Protein AF-A0A257RE35-F1 (afdb_monomer)

Secondary structure (DSSP, 8-state):
--HHHHHHHHHHTTT--SS---HHHHHHHHHHHHHHHHHHHHHT-HHHHHHHHHHHHHHHHHHHHHHHHHTT--GGGGGGGGSHHHHHHHHHSPP--TT-TTSGGG--S---HHHHTTT-EE-TTT-PEEPTT-SB-TTT-PBPP-

Structure (mmCIF, N/CA/C/O backbone):
data_AF-A0A257RE35-F1
#
_entry.id   AF-A0A257RE35-F1
#
loop_
_atom_site.group_PDB
_atom_site.id
_atom_site.type_symbol
_atom_site.label_atom_id
_atom_site.label_alt_id
_atom_site.label_comp_id
_atom_site.label_asym_id
_atom_site.label_entity_id
_atom_site.label_seq_id
_atom_site.pdbx_PDB_ins_code
_atom_site.Cartn_x
_atom_site.Cartn_y
_atom_site.Cartn_z
_atom_site.occupancy
_atom_site.B_iso_or_equiv
_atom_site.auth_seq_id
_atom_site.auth_comp_id
_atom_site.auth_asym_id
_atom_site.auth_atom_id
_atom_site.pdbx_PDB_model_num
ATOM 1 N N . MET A 1 1 ? -4.211 -12.458 1.797 1.00 67.56 1 MET A N 1
ATOM 2 C CA . MET A 1 1 ? -4.328 -11.913 0.426 1.00 67.56 1 MET A CA 1
ATOM 3 C C . MET A 1 1 ? -3.333 -12.640 -0.456 1.00 67.56 1 MET A C 1
ATOM 5 O O . MET A 1 1 ? -2.186 -12.774 -0.037 1.00 67.56 1 MET A O 1
ATOM 9 N N . GLY A 1 2 ? -3.773 -13.144 -1.612 1.00 79.00 2 GLY A N 1
ATOM 10 C CA . GLY A 1 2 ? -2.880 -13.790 -2.578 1.00 79.00 2 GLY A CA 1
ATOM 11 C C . GLY A 1 2 ? -1.995 -12.781 -3.332 1.00 79.00 2 GLY A C 1
ATOM 12 O O . GLY A 1 2 ? -2.341 -11.597 -3.383 1.00 79.00 2 GLY A O 1
ATOM 13 N N . PRO A 1 3 ? -0.888 -13.231 -3.952 1.00 77.44 3 PRO A N 1
ATOM 14 C CA . PRO A 1 3 ? 0.066 -12.367 -4.658 1.00 77.44 3 PRO A CA 1
ATOM 15 C C . PRO A 1 3 ? -0.586 -11.548 -5.780 1.00 77.44 3 PRO A C 1
ATOM 17 O O . PRO A 1 3 ? -0.424 -10.332 -5.846 1.00 77.44 3 PRO A O 1
ATOM 20 N N . VAL A 1 4 ? -1.410 -12.189 -6.615 1.00 82.25 4 VAL A N 1
ATOM 21 C CA . VAL A 1 4 ? -2.110 -11.529 -7.734 1.00 82.25 4 VAL A CA 1
ATOM 22 C C . VAL A 1 4 ? -3.102 -10.474 -7.236 1.00 82.25 4 VAL A C 1
ATOM 24 O O . VAL A 1 4 ? -3.228 -9.397 -7.818 1.00 82.25 4 VAL A O 1
ATOM 27 N N . GLN A 1 5 ? -3.785 -10.750 -6.121 1.00 81.12 5 GLN A N 1
ATOM 28 C CA . GLN A 1 5 ? -4.728 -9.806 -5.519 1.00 81.12 5 GLN A CA 1
ATOM 29 C C . GLN A 1 5 ? -4.012 -8.571 -4.964 1.00 81.12 5 GLN A C 1
ATOM 31 O O . GLN A 1 5 ? -4.537 -7.466 -5.091 1.00 81.12 5 GLN A O 1
ATOM 36 N N . ALA A 1 6 ? -2.821 -8.741 -4.383 1.00 79.88 6 ALA A N 1
ATOM 37 C CA . ALA A 1 6 ? -2.015 -7.633 -3.882 1.00 79.88 6 ALA A CA 1
ATOM 38 C C . ALA A 1 6 ? -1.587 -6.701 -5.023 1.00 79.88 6 ALA A C 1
ATOM 40 O O . ALA A 1 6 ? -1.872 -5.508 -4.970 1.00 79.88 6 ALA A O 1
ATOM 41 N N . VAL A 1 7 ? -1.015 -7.257 -6.096 1.00 79.06 7 VAL A N 1
ATOM 42 C CA . VAL A 1 7 ? -0.580 -6.480 -7.268 1.00 79.06 7 VAL A CA 1
ATOM 43 C C . VAL A 1 7 ? -1.757 -5.734 -7.898 1.00 79.06 7 VAL A C 1
ATOM 45 O O . VAL A 1 7 ? -1.680 -4.523 -8.109 1.00 79.06 7 VAL A O 1
ATOM 48 N N . ARG A 1 8 ? -2.890 -6.418 -8.112 1.00 79.50 8 ARG A N 1
ATOM 49 C CA . ARG A 1 8 ? -4.108 -5.784 -8.634 1.00 79.50 8 ARG A CA 1
ATOM 50 C C . ARG A 1 8 ? -4.576 -4.644 -7.732 1.00 79.50 8 ARG A C 1
ATOM 52 O O . ARG A 1 8 ? -4.892 -3.577 -8.233 1.00 79.50 8 ARG A O 1
ATOM 59 N N . THR A 1 9 ? -4.579 -4.837 -6.415 1.00 77.94 9 THR A N 1
ATOM 60 C CA . THR A 1 9 ? -5.007 -3.801 -5.461 1.00 77.94 9 THR A CA 1
ATOM 61 C C . THR A 1 9 ? -4.082 -2.584 -5.487 1.00 77.94 9 THR A C 1
ATOM 63 O O . THR A 1 9 ? -4.575 -1.459 -5.440 1.00 77.94 9 THR A O 1
ATOM 66 N N . CYS A 1 10 ? -2.767 -2.780 -5.620 1.00 73.25 10 CYS A N 1
ATOM 67 C CA . CYS A 1 10 ? -1.799 -1.689 -5.754 1.00 73.25 10 CYS A CA 1
ATOM 68 C C . CYS A 1 10 ? -2.053 -0.850 -7.011 1.00 73.25 10 CYS A C 1
ATOM 70 O O . CYS A 1 10 ? -2.085 0.375 -6.917 1.00 73.25 10 CYS A O 1
ATOM 72 N N . PHE A 1 11 ? -2.294 -1.495 -8.156 1.00 76.62 11 PHE A N 1
ATOM 73 C CA . PHE A 1 11 ? -2.599 -0.792 -9.404 1.00 76.62 11 PHE A CA 1
ATOM 74 C C . PHE A 1 11 ? -4.012 -0.192 -9.429 1.00 76.62 11 PHE A C 1
ATOM 76 O O . PHE A 1 11 ? -4.203 0.874 -10.001 1.00 76.62 11 PHE A O 1
ATOM 83 N N . THR A 1 12 ? -4.998 -0.795 -8.760 1.00 78.44 12 THR A N 1
ATOM 84 C CA . THR A 1 12 ? -6.331 -0.189 -8.600 1.00 78.44 12 THR A CA 1
ATOM 85 C C . THR A 1 12 ? -6.282 1.038 -7.683 1.00 78.44 12 THR A C 1
ATOM 87 O O . THR A 1 12 ? -6.970 2.024 -7.925 1.00 78.44 12 THR A O 1
ATOM 90 N N . LYS A 1 13 ? -5.448 1.004 -6.636 1.00 75.12 13 LYS A N 1
ATOM 91 C CA . LYS A 1 13 ? -5.233 2.105 -5.682 1.00 75.12 13 LYS A CA 1
ATOM 92 C C . LYS A 1 13 ? -3.957 2.889 -5.994 1.00 75.12 13 LYS A C 1
ATOM 94 O O . LYS A 1 13 ? -3.194 3.225 -5.087 1.00 75.12 13 LYS A O 1
ATOM 99 N N . TYR A 1 14 ? -3.733 3.163 -7.278 1.00 64.44 14 TYR A N 1
ATOM 100 C CA . TYR A 1 14 ? -2.486 3.729 -7.795 1.00 64.44 14 TYR A CA 1
ATOM 101 C C . TYR A 1 14 ? -2.103 5.064 -7.137 1.00 64.44 14 TYR A C 1
ATOM 103 O O . TYR A 1 14 ? -0.958 5.247 -6.739 1.00 64.44 14 TYR A O 1
ATOM 111 N N . ALA A 1 15 ? -3.075 5.966 -6.964 1.00 75.12 15 ALA A N 1
ATOM 112 C CA . ALA A 1 15 ? -2.889 7.294 -6.367 1.00 75.12 15 ALA A CA 1
ATOM 113 C C . ALA A 1 15 ? -3.725 7.502 -5.090 1.00 75.12 15 ALA A C 1
ATOM 115 O O . ALA A 1 15 ? -3.977 8.634 -4.677 1.00 75.12 15 ALA A O 1
ATOM 116 N N . ASP A 1 16 ? -4.183 6.414 -4.463 1.00 76.50 16 ASP A N 1
ATOM 117 C CA . ASP A 1 16 ? -4.945 6.512 -3.222 1.00 76.50 16 ASP A CA 1
ATOM 118 C C . ASP A 1 16 ? -3.998 6.496 -2.015 1.00 76.50 16 ASP A C 1
ATOM 120 O O . ASP A 1 16 ? -3.460 5.458 -1.613 1.00 76.50 16 ASP A O 1
ATOM 124 N N . PHE A 1 17 ? -3.781 7.684 -1.453 1.00 74.94 17 PHE A N 1
ATOM 125 C CA . PHE A 1 17 ? -3.015 7.898 -0.224 1.00 74.94 17 PHE A CA 1
ATOM 126 C C . PHE A 1 17 ? -3.874 7.750 1.036 1.00 74.94 17 PHE A C 1
ATOM 128 O O . PHE A 1 17 ? -3.372 7.901 2.155 1.00 74.94 17 PHE A O 1
ATOM 135 N N . ARG A 1 18 ? -5.178 7.489 0.879 1.00 71.69 18 ARG A N 1
ATOM 136 C CA . ARG A 1 18 ? -6.106 7.357 1.995 1.00 71.69 18 ARG A CA 1
ATOM 137 C C . ARG A 1 18 ? -6.193 5.907 2.454 1.00 71.69 18 ARG A C 1
ATOM 139 O O . ARG A 1 18 ? -6.044 4.947 1.700 1.00 71.69 18 ARG A O 1
ATOM 146 N N . GLY A 1 19 ? -6.436 5.762 3.751 1.00 71.56 19 GLY A N 1
ATOM 147 C CA . GLY A 1 19 ? -6.551 4.468 4.398 1.00 71.56 19 GLY A CA 1
ATOM 148 C C . GLY A 1 19 ? -5.207 3.770 4.570 1.00 71.56 19 GLY A C 1
ATOM 149 O O . GLY A 1 19 ? -4.179 4.388 4.850 1.00 71.56 19 GLY A O 1
ATOM 150 N N . ALA A 1 20 ? -5.260 2.451 4.458 1.00 72.38 20 ALA A N 1
ATOM 151 C CA . ALA A 1 20 ? -4.310 1.560 5.089 1.00 72.38 20 ALA A CA 1
ATOM 152 C C . ALA A 1 20 ? -4.077 0.309 4.226 1.00 72.38 20 ALA A C 1
ATOM 154 O O . ALA A 1 20 ? -5.010 -0.192 3.593 1.00 72.38 20 ALA A O 1
ATOM 155 N N . ALA A 1 21 ? -2.852 -0.204 4.189 1.00 73.94 21 ALA A N 1
ATOM 156 C CA . ALA A 1 21 ? -2.427 -1.346 3.387 1.00 73.94 21 ALA A CA 1
ATO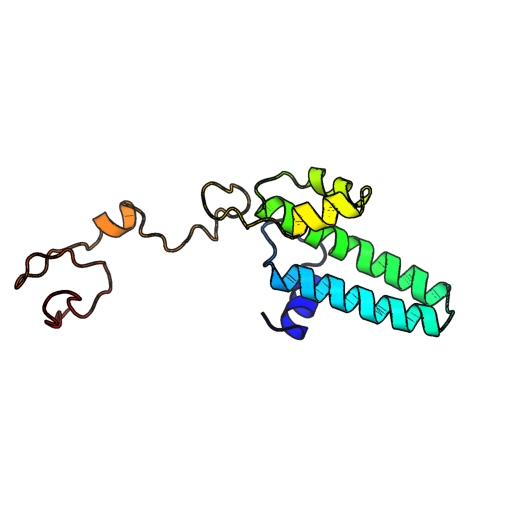M 157 C C . ALA A 1 21 ? -2.182 -2.569 4.279 1.00 73.94 21 ALA A C 1
ATOM 159 O O . ALA A 1 21 ? -1.451 -2.528 5.269 1.00 73.94 21 ALA A O 1
ATOM 160 N N . SER A 1 22 ? -2.781 -3.704 3.926 1.00 73.69 22 SER A N 1
ATOM 161 C CA . SER A 1 22 ? -2.544 -4.915 4.716 1.00 73.69 22 SER A CA 1
ATOM 162 C C . SER A 1 22 ? -1.065 -5.338 4.632 1.00 73.69 22 SER A C 1
ATOM 164 O O . SER A 1 22 ? -0.404 -5.144 3.614 1.00 73.69 22 SER A O 1
ATOM 166 N N . ARG A 1 23 ? -0.524 -5.947 5.696 1.00 74.62 23 ARG A N 1
ATOM 167 C CA . ARG A 1 23 ? 0.858 -6.471 5.720 1.00 74.62 23 ARG A CA 1
ATOM 168 C C . ARG A 1 23 ? 1.233 -7.293 4.471 1.00 74.62 23 ARG A C 1
ATOM 170 O O . ARG A 1 23 ? 2.266 -6.994 3.876 1.00 74.62 23 ARG A O 1
ATOM 177 N N . PRO A 1 24 ? 0.432 -8.290 4.043 1.00 79.19 24 PRO A N 1
ATOM 178 C CA . PRO A 1 24 ? 0.749 -9.060 2.843 1.00 79.19 24 PRO A CA 1
ATOM 179 C C . PRO A 1 24 ? 0.648 -8.241 1.548 1.00 79.19 24 PRO A C 1
ATOM 181 O O . PRO A 1 24 ? 1.390 -8.532 0.622 1.00 79.19 24 PRO A O 1
ATOM 184 N N . GLU A 1 25 ? -0.203 -7.210 1.464 1.00 79.94 25 GLU A N 1
ATOM 185 C CA . GLU A 1 25 ? -0.277 -6.322 0.287 1.00 79.94 25 GLU A CA 1
ATOM 186 C C . GLU A 1 25 ? 1.060 -5.605 0.046 1.00 79.94 25 GLU A C 1
ATOM 188 O O . GLU A 1 25 ? 1.562 -5.599 -1.075 1.00 79.94 25 GLU A O 1
ATOM 193 N N . TYR A 1 26 ? 1.679 -5.088 1.113 1.00 80.62 26 TYR A N 1
ATOM 194 C CA . TYR A 1 26 ? 2.998 -4.457 1.040 1.00 80.62 26 TYR A CA 1
ATOM 195 C C . TYR A 1 26 ? 4.097 -5.450 0.637 1.00 80.62 26 TYR A C 1
ATOM 197 O O . TYR A 1 26 ? 4.831 -5.208 -0.318 1.00 80.62 26 TYR A O 1
ATOM 205 N N . TRP A 1 27 ? 4.208 -6.584 1.337 1.00 83.50 27 TRP A N 1
ATOM 206 C CA . TRP A 1 27 ? 5.290 -7.543 1.086 1.00 83.50 27 TRP A CA 1
ATOM 207 C C . TRP A 1 27 ? 5.214 -8.180 -0.300 1.00 83.50 27 TRP A C 1
ATOM 209 O O . TRP A 1 27 ? 6.248 -8.347 -0.944 1.00 83.50 27 TRP A O 1
ATOM 219 N N . TRP A 1 28 ? 4.011 -8.473 -0.799 1.00 83.31 28 TRP A N 1
ATOM 220 C CA . TRP A 1 28 ? 3.851 -8.966 -2.166 1.00 83.31 28 TRP A CA 1
ATOM 221 C C . TRP A 1 28 ? 4.234 -7.919 -3.210 1.00 83.31 28 TRP A C 1
ATOM 223 O O . TRP A 1 28 ? 4.840 -8.274 -4.217 1.00 83.31 28 TRP A O 1
ATOM 233 N N . PHE A 1 29 ? 3.943 -6.639 -2.968 1.00 82.31 29 PHE A N 1
ATOM 234 C CA . PHE A 1 29 ? 4.376 -5.560 -3.852 1.00 82.31 29 PHE A CA 1
ATOM 235 C C . PHE A 1 29 ? 5.901 -5.380 -3.848 1.00 82.31 29 PHE A C 1
ATOM 237 O O . PHE A 1 29 ? 6.499 -5.198 -4.906 1.00 82.31 29 PHE A O 1
ATOM 244 N N . VAL A 1 30 ? 6.552 -5.480 -2.684 1.00 83.75 30 VAL A N 1
ATOM 245 C CA . VAL A 1 30 ? 8.023 -5.447 -2.582 1.00 83.75 30 VAL A CA 1
ATOM 246 C C . VAL A 1 30 ? 8.648 -6.630 -3.315 1.00 83.75 30 VAL A C 1
ATOM 248 O O . VAL A 1 30 ? 9.570 -6.439 -4.102 1.00 83.75 30 VAL A O 1
ATOM 251 N N . LEU A 1 31 ? 8.127 -7.840 -3.103 1.00 85.88 31 LEU A N 1
ATOM 252 C CA . LEU A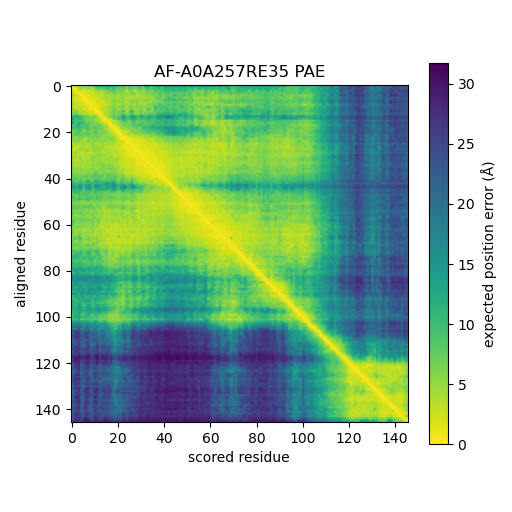 1 31 ? 8.619 -9.047 -3.765 1.00 85.88 31 LEU A CA 1
ATOM 253 C C . LEU A 1 31 ? 8.438 -8.958 -5.284 1.00 85.88 31 LEU A C 1
ATOM 255 O O . LEU A 1 31 ? 9.368 -9.257 -6.026 1.00 85.88 31 LEU A O 1
ATOM 259 N N . PHE A 1 32 ? 7.280 -8.484 -5.752 1.00 86.50 32 PHE A N 1
ATOM 260 C CA . PHE A 1 32 ? 7.035 -8.234 -7.172 1.00 86.50 32 PHE A CA 1
ATOM 261 C C . PHE A 1 32 ? 8.064 -7.262 -7.757 1.00 86.50 32 PHE A C 1
ATOM 263 O O . PHE A 1 32 ? 8.685 -7.563 -8.772 1.00 86.50 32 PHE A O 1
ATOM 270 N N . ASN A 1 33 ? 8.313 -6.136 -7.082 1.00 86.25 33 ASN A N 1
ATOM 271 C CA . ASN A 1 33 ? 9.319 -5.176 -7.525 1.00 86.25 33 ASN A CA 1
ATOM 272 C C . ASN A 1 33 ? 10.732 -5.758 -7.530 1.00 86.25 33 ASN A C 1
ATOM 274 O O . ASN A 1 33 ? 11.493 -5.466 -8.449 1.00 86.25 33 ASN A O 1
ATOM 278 N N . LEU A 1 34 ? 11.075 -6.606 -6.560 1.00 86.12 34 LEU A N 1
ATOM 279 C CA . LEU A 1 34 ? 12.364 -7.294 -6.512 1.00 86.12 34 LEU A CA 1
ATOM 280 C C . LEU A 1 34 ? 12.539 -8.225 -7.718 1.00 86.12 34 LEU A C 1
ATOM 282 O O . LEU A 1 34 ? 13.575 -8.180 -8.377 1.00 86.12 34 LEU A O 1
ATOM 286 N N . VAL A 1 35 ? 11.515 -9.018 -8.045 1.00 89.50 35 VAL A N 1
ATOM 287 C CA . VAL A 1 35 ? 11.533 -9.916 -9.210 1.00 89.50 35 VAL A CA 1
ATOM 288 C C . VAL A 1 35 ? 11.658 -9.123 -10.508 1.00 89.50 35 VAL A C 1
ATOM 290 O O . VAL A 1 35 ? 12.519 -9.434 -11.329 1.00 89.50 35 VAL A O 1
ATOM 293 N N . VAL A 1 36 ? 10.856 -8.069 -10.689 1.00 87.00 36 VAL A N 1
ATOM 294 C CA . VAL A 1 36 ? 10.938 -7.236 -11.897 1.00 87.00 36 VAL A CA 1
ATOM 295 C C . VAL A 1 36 ? 12.300 -6.550 -12.005 1.00 87.00 36 VAL A C 1
ATOM 297 O O . VAL A 1 36 ? 12.878 -6.524 -13.088 1.00 87.00 36 VAL A O 1
ATOM 300 N N . SER A 1 37 ? 12.858 -6.073 -10.890 1.00 84.50 37 SER A N 1
ATOM 301 C CA . SER A 1 37 ? 14.194 -5.466 -10.856 1.00 84.50 37 SER A CA 1
ATOM 302 C C . SER A 1 37 ? 15.285 -6.454 -11.273 1.00 84.50 37 SER A C 1
ATOM 304 O O . SER A 1 37 ? 16.192 -6.081 -12.013 1.00 84.50 37 SER A O 1
ATOM 306 N N . LEU A 1 38 ? 15.190 -7.720 -10.854 1.00 87.25 38 LEU A N 1
ATOM 307 C CA . LEU A 1 38 ? 16.142 -8.762 -11.246 1.00 87.25 38 LEU A CA 1
ATOM 308 C C . LEU A 1 38 ? 16.072 -9.061 -12.751 1.00 87.25 38 LEU A C 1
ATOM 310 O O . LEU A 1 38 ? 17.106 -9.150 -13.414 1.00 87.25 38 LEU A O 1
ATOM 314 N N . VAL A 1 39 ? 14.858 -9.152 -13.303 1.00 88.25 39 VAL A N 1
ATOM 315 C CA . VAL A 1 39 ? 14.641 -9.367 -14.742 1.00 88.25 39 VAL A CA 1
ATOM 316 C C . VAL A 1 39 ? 15.171 -8.182 -15.556 1.00 88.25 39 VAL A C 1
ATOM 318 O O . VAL A 1 39 ? 15.931 -8.378 -16.503 1.00 88.25 39 VAL A O 1
ATOM 321 N N . LEU A 1 40 ? 14.844 -6.948 -15.163 1.00 85.19 40 LEU A N 1
ATOM 322 C CA . LEU A 1 40 ? 15.337 -5.734 -15.823 1.00 85.19 40 LEU A CA 1
ATOM 323 C C . LEU A 1 40 ? 16.863 -5.608 -15.757 1.00 85.19 40 LEU A C 1
ATOM 325 O O . LEU A 1 40 ? 17.476 -5.218 -16.749 1.00 85.19 40 LEU A O 1
ATOM 329 N N . SER A 1 41 ? 17.469 -5.973 -14.623 1.00 83.00 41 SER A N 1
ATOM 330 C CA . SER A 1 41 ? 18.926 -6.004 -14.457 1.00 83.00 41 SER A CA 1
ATOM 331 C C . SER A 1 41 ? 19.576 -6.977 -15.445 1.00 83.00 41 SER A C 1
ATOM 333 O O . SER A 1 41 ? 20.521 -6.616 -16.140 1.00 83.00 41 SER A O 1
ATOM 335 N N . SER A 1 42 ? 19.005 -8.177 -15.604 1.00 85.38 42 SER A N 1
ATOM 336 C CA . SER A 1 42 ? 19.517 -9.168 -16.559 1.00 85.38 42 SER A CA 1
ATOM 337 C C . SER A 1 42 ? 19.410 -8.718 -18.024 1.00 85.38 42 SER A C 1
ATOM 339 O O . SER A 1 42 ? 20.296 -9.005 -18.828 1.00 85.38 42 SER A O 1
ATOM 341 N N . ALA A 1 43 ? 18.370 -7.952 -18.366 1.00 84.56 43 ALA A N 1
ATOM 342 C CA . ALA A 1 43 ? 18.131 -7.460 -19.720 1.00 84.56 43 ALA A CA 1
ATOM 343 C C . ALA A 1 43 ? 19.043 -6.286 -20.130 1.00 84.56 43 ALA A C 1
ATOM 345 O O . ALA A 1 43 ? 19.052 -5.925 -21.305 1.00 84.56 43 ALA A O 1
ATOM 346 N N . HIS A 1 44 ? 19.776 -5.668 -19.190 1.00 81.44 44 HIS A N 1
ATOM 347 C CA . HIS A 1 44 ? 20.671 -4.518 -19.418 1.00 81.44 44 HIS A CA 1
ATOM 348 C C . HIS A 1 44 ? 20.031 -3.339 -20.187 1.00 81.44 44 HIS A C 1
ATOM 350 O O . HIS A 1 44 ? 20.722 -2.510 -20.779 1.00 81.44 44 HIS A O 1
ATOM 356 N N . SER A 1 45 ? 18.699 -3.229 -20.168 1.00 83.19 45 SER A N 1
ATOM 357 C CA . SER A 1 45 ? 17.967 -2.167 -20.859 1.00 83.19 45 SER A CA 1
ATOM 358 C C . SER A 1 45 ? 17.708 -0.995 -19.917 1.00 83.19 45 SER A C 1
ATOM 360 O O . SER A 1 45 ? 16.805 -1.027 -19.076 1.00 83.19 45 SER A O 1
ATOM 362 N N . THR A 1 46 ? 18.496 0.068 -20.067 1.00 83.31 46 THR A N 1
ATOM 363 C CA . THR A 1 46 ? 18.383 1.282 -19.244 1.00 83.31 46 THR A CA 1
ATOM 364 C C . THR A 1 46 ? 17.068 2.021 -19.479 1.00 83.31 46 THR A C 1
ATOM 366 O O . THR A 1 46 ? 16.454 2.469 -18.516 1.00 83.31 46 THR A O 1
ATOM 369 N N . LEU A 1 47 ? 16.590 2.094 -20.727 1.00 87.19 47 LEU A N 1
ATOM 370 C CA . LEU A 1 47 ? 15.332 2.762 -21.086 1.00 87.19 47 LEU A CA 1
ATOM 371 C C . LEU A 1 47 ? 14.112 2.089 -20.438 1.00 87.19 47 LEU A C 1
ATOM 373 O O . LEU A 1 47 ? 13.250 2.753 -19.871 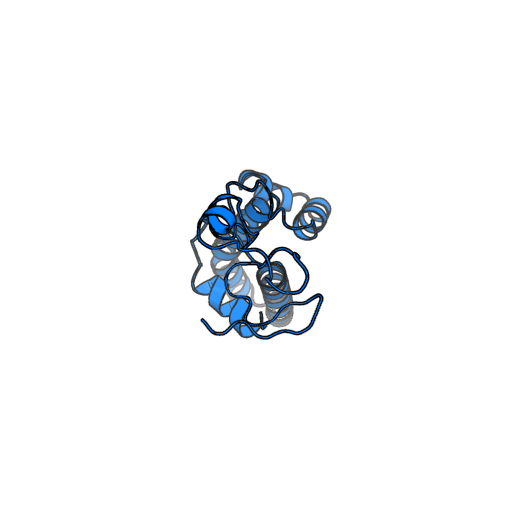1.00 87.19 47 LEU A O 1
ATOM 377 N N . VAL A 1 48 ? 14.030 0.759 -20.508 1.00 86.00 48 VAL A N 1
ATOM 378 C CA . VAL A 1 48 ? 12.907 0.017 -19.915 1.00 86.00 48 VAL A CA 1
ATOM 379 C C . VAL A 1 48 ? 12.952 0.125 -18.391 1.00 86.00 48 VAL A C 1
ATOM 381 O O . VAL A 1 48 ? 11.916 0.300 -17.750 1.00 86.00 48 VAL A O 1
ATOM 384 N N . SER A 1 49 ? 14.155 0.094 -17.813 1.00 84.25 49 SER A N 1
ATOM 385 C CA . SER A 1 49 ? 14.355 0.240 -16.372 1.00 84.25 49 SER A CA 1
ATOM 386 C C . SER A 1 49 ? 13.942 1.611 -15.839 1.00 84.25 49 SER A C 1
ATOM 388 O O . SER A 1 49 ? 13.254 1.700 -14.816 1.00 84.25 49 SER A O 1
ATOM 390 N N . THR A 1 50 ? 14.281 2.690 -16.549 1.00 85.00 50 THR A N 1
ATOM 391 C CA . THR A 1 50 ? 13.869 4.041 -16.153 1.00 85.00 50 THR A CA 1
ATOM 392 C C . THR A 1 50 ? 12.358 4.213 -16.261 1.00 85.00 50 THR A C 1
ATOM 394 O O . THR A 1 50 ? 11.737 4.646 -15.293 1.00 85.00 50 THR A O 1
ATOM 397 N N . LEU A 1 51 ? 11.734 3.793 -17.366 1.00 88.44 51 LEU A N 1
ATOM 398 C CA . LEU A 1 51 ? 10.276 3.871 -17.533 1.00 88.44 51 LEU A CA 1
ATOM 399 C C . LEU A 1 51 ? 9.520 3.082 -16.456 1.00 88.44 51 LEU A C 1
ATOM 401 O O . LEU A 1 51 ? 8.554 3.587 -15.881 1.00 88.44 51 LEU A O 1
ATOM 405 N N . TYR A 1 52 ? 9.985 1.871 -16.139 1.00 87.81 52 TYR A N 1
ATOM 406 C CA . TYR A 1 52 ? 9.412 1.065 -15.064 1.00 87.81 52 TYR A CA 1
ATOM 407 C C . TYR A 1 52 ? 9.540 1.759 -13.703 1.00 87.81 52 TYR A C 1
ATOM 409 O O . TYR A 1 52 ? 8.570 1.837 -12.948 1.00 87.81 52 TYR A O 1
ATOM 417 N N . SER A 1 53 ? 10.715 2.320 -13.408 1.00 83.50 53 SER A N 1
ATOM 418 C CA . SER A 1 53 ? 10.965 3.026 -12.150 1.00 83.50 53 SER A CA 1
ATOM 419 C C . SER A 1 53 ? 10.024 4.219 -11.970 1.00 83.50 53 SER A C 1
ATOM 421 O O . SER A 1 53 ? 9.478 4.404 -10.883 1.00 83.50 53 SER A O 1
ATOM 423 N N . LEU A 1 54 ? 9.760 4.988 -13.034 1.00 86.62 54 LEU A N 1
ATOM 424 C CA . LEU A 1 54 ? 8.775 6.075 -12.997 1.00 86.62 54 LEU A CA 1
ATOM 425 C C . LEU A 1 54 ? 7.342 5.562 -12.788 1.00 86.62 54 LEU A C 1
ATOM 427 O O . LEU A 1 54 ? 6.598 6.146 -12.000 1.00 86.62 54 LEU A O 1
ATOM 431 N N . ALA A 1 55 ? 6.958 4.471 -13.455 1.00 87.00 55 ALA A N 1
ATOM 432 C CA . ALA A 1 55 ? 5.622 3.887 -13.323 1.00 87.00 55 ALA A CA 1
ATOM 433 C C . ALA A 1 55 ? 5.351 3.335 -11.912 1.00 87.00 55 ALA A C 1
ATOM 435 O O . ALA A 1 55 ? 4.228 3.382 -11.417 1.00 87.00 55 ALA A O 1
ATOM 436 N N . VAL A 1 56 ? 6.378 2.819 -11.236 1.00 85.94 56 VAL A N 1
ATOM 437 C CA . VAL A 1 56 ? 6.255 2.251 -9.886 1.00 85.94 56 VAL A CA 1
ATOM 438 C C . VAL A 1 56 ? 6.433 3.294 -8.785 1.00 85.94 56 VAL A C 1
ATOM 440 O O . VAL A 1 56 ? 5.966 3.082 -7.665 1.00 85.94 56 VAL A O 1
ATOM 443 N N . LEU A 1 57 ? 7.044 4.441 -9.080 1.00 84.94 57 LEU A N 1
ATOM 444 C CA . LEU A 1 57 ? 7.320 5.482 -8.091 1.00 84.94 57 LEU A CA 1
ATOM 445 C C . LEU A 1 57 ? 6.055 5.921 -7.338 1.00 84.94 57 LEU A C 1
ATOM 447 O O . LEU A 1 57 ? 6.030 5.931 -6.108 1.00 84.94 57 LEU A O 1
ATOM 451 N N . VAL A 1 58 ? 4.985 6.234 -8.073 1.00 86.88 58 VAL A N 1
ATOM 452 C CA . VAL A 1 58 ? 3.709 6.693 -7.501 1.00 86.88 58 VAL A CA 1
ATOM 453 C C . VAL A 1 58 ? 3.039 5.618 -6.631 1.00 86.88 58 VAL A C 1
ATOM 455 O O . VAL A 1 58 ? 2.794 5.894 -5.452 1.00 86.88 58 VAL A O 1
ATOM 458 N N . PRO A 1 59 ? 2.781 4.389 -7.122 1.00 83.00 59 PRO A N 1
ATOM 459 C CA . PRO A 1 59 ? 2.165 3.352 -6.298 1.00 83.00 59 PRO A CA 1
ATOM 460 C C . PRO A 1 59 ? 3.076 2.908 -5.145 1.00 83.00 59 PRO A C 1
ATOM 462 O O . PRO A 1 59 ? 2.576 2.599 -4.063 1.00 83.00 59 PRO A O 1
ATOM 465 N N . GLY A 1 60 ? 4.401 2.938 -5.319 1.00 81.69 60 GLY A N 1
ATOM 466 C CA . GLY A 1 60 ? 5.363 2.666 -4.252 1.00 81.69 60 GLY A CA 1
ATOM 467 C C . GLY A 1 60 ? 5.245 3.657 -3.099 1.00 81.69 60 GLY A C 1
ATOM 468 O O . GLY A 1 60 ? 5.132 3.247 -1.942 1.00 81.69 60 GLY A O 1
ATOM 469 N N . LEU A 1 61 ? 5.169 4.954 -3.406 1.00 83.38 61 LEU A N 1
ATOM 470 C CA . LEU A 1 61 ? 4.924 5.999 -2.410 1.00 83.38 61 LEU A CA 1
ATOM 471 C C . LEU A 1 61 ? 3.535 5.865 -1.771 1.00 83.38 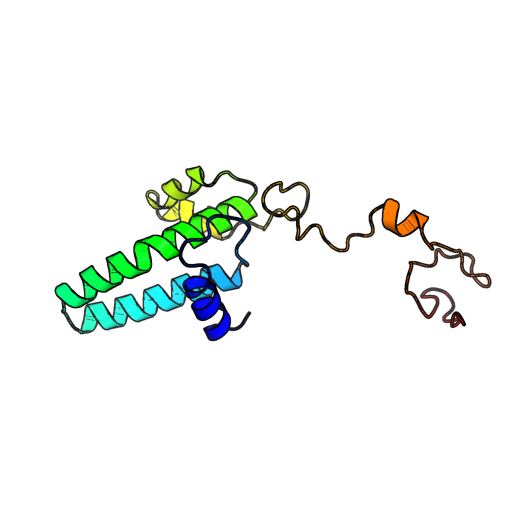61 LEU A C 1
ATOM 473 O O . LEU A 1 61 ? 3.410 5.979 -0.550 1.00 83.38 61 LEU A O 1
ATOM 477 N N . ALA A 1 62 ? 2.500 5.566 -2.560 1.00 84.06 62 ALA A N 1
ATOM 478 C CA . ALA A 1 62 ? 1.138 5.403 -2.056 1.00 84.06 62 ALA A CA 1
ATOM 479 C C . ALA A 1 62 ? 1.035 4.265 -1.026 1.00 84.06 62 ALA A C 1
ATOM 481 O O . ALA A 1 62 ? 0.482 4.456 0.060 1.00 84.06 62 ALA A O 1
ATOM 482 N N . VAL A 1 63 ? 1.610 3.094 -1.319 1.00 83.06 63 VAL A N 1
ATOM 483 C CA . VAL A 1 63 ? 1.617 1.959 -0.381 1.00 83.06 63 VAL A CA 1
ATOM 484 C C . VAL A 1 63 ? 2.474 2.275 0.853 1.00 83.06 63 VAL A C 1
ATOM 486 O O . VAL A 1 63 ? 2.081 1.931 1.969 1.00 83.06 63 VAL A O 1
ATOM 489 N N . MET A 1 64 ? 3.597 2.982 0.690 1.00 80.75 64 MET A N 1
ATOM 490 C CA . MET A 1 64 ? 4.458 3.402 1.802 1.00 80.75 64 MET A CA 1
ATOM 491 C C . MET A 1 64 ? 3.710 4.286 2.805 1.00 80.75 64 MET A C 1
ATOM 493 O O . MET A 1 64 ? 3.749 4.039 4.012 1.00 80.75 64 MET A O 1
ATOM 497 N N . VAL A 1 65 ? 2.993 5.295 2.305 1.00 84.69 65 VAL A N 1
ATOM 498 C CA . VAL A 1 65 ? 2.178 6.208 3.117 1.00 84.69 65 VAL A CA 1
ATOM 499 C C . VAL A 1 65 ? 1.066 5.441 3.831 1.00 84.69 65 VAL A C 1
ATOM 501 O O . VAL A 1 65 ? 0.917 5.566 5.047 1.00 84.69 65 VAL A O 1
ATOM 504 N N . ARG A 1 66 ? 0.351 4.566 3.110 1.00 83.38 66 ARG A N 1
ATOM 505 C CA . ARG A 1 66 ? -0.698 3.709 3.686 1.00 83.38 66 ARG A CA 1
ATOM 506 C C . ARG A 1 66 ? -0.161 2.789 4.787 1.00 83.38 66 ARG A C 1
ATOM 508 O O . ARG A 1 66 ? -0.819 2.606 5.807 1.00 83.38 66 ARG A O 1
ATOM 515 N N . ARG A 1 67 ? 1.056 2.259 4.646 1.00 81.12 67 ARG A N 1
ATOM 516 C CA . ARG A 1 67 ? 1.657 1.404 5.677 1.00 81.12 67 ARG A CA 1
ATOM 517 C C . ARG A 1 67 ? 2.130 2.186 6.908 1.00 81.12 67 ARG A C 1
ATOM 519 O O . ARG A 1 67 ? 2.066 1.671 8.024 1.00 81.12 67 ARG A O 1
ATOM 526 N N . HIS A 1 68 ? 2.554 3.437 6.742 1.00 84.06 68 HIS A N 1
ATOM 527 C CA . HIS A 1 68 ? 2.848 4.322 7.875 1.00 84.06 68 HIS A CA 1
ATOM 528 C C . HIS A 1 68 ? 1.582 4.708 8.641 1.00 84.06 68 HIS A C 1
ATOM 530 O O . HIS A 1 68 ? 1.583 4.691 9.875 1.00 84.06 68 HIS A O 1
ATOM 536 N N . HIS A 1 69 ? 0.493 4.951 7.914 1.00 83.75 69 HIS A N 1
ATOM 537 C CA . HIS A 1 69 ? -0.835 5.129 8.483 1.00 83.75 69 HIS A CA 1
ATOM 538 C C . HIS A 1 69 ? -1.275 3.904 9.298 1.00 83.75 69 HIS A C 1
ATOM 540 O O . HIS A 1 69 ? -1.770 4.069 10.409 1.00 83.75 69 HIS A O 1
ATOM 546 N N . ASP A 1 70 ? -1.000 2.676 8.844 1.00 77.00 70 ASP A N 1
ATOM 547 C CA . ASP A 1 70 ? -1.246 1.447 9.624 1.00 77.00 70 ASP A CA 1
ATOM 548 C C . ASP A 1 70 ? -0.444 1.349 10.931 1.00 77.00 70 ASP A C 1
ATOM 550 O O . ASP A 1 70 ? -0.900 0.750 11.907 1.00 77.00 70 ASP A O 1
ATOM 554 N N . ALA A 1 71 ? 0.749 1.941 10.975 1.00 79.19 71 ALA A N 1
ATOM 555 C CA . ALA A 1 71 ? 1.556 2.032 12.192 1.00 79.19 71 ALA A CA 1
ATOM 556 C C . ALA A 1 71 ? 1.098 3.169 13.134 1.00 79.19 71 ALA A C 1
ATOM 558 O O . ALA A 1 71 ? 1.696 3.369 14.195 1.00 79.19 71 ALA A O 1
ATOM 559 N N . GLY A 1 72 ? 0.057 3.924 12.760 1.00 77.31 72 GLY A N 1
ATOM 560 C CA . GLY A 1 72 ? -0.454 5.079 13.501 1.00 77.31 72 GLY A CA 1
ATOM 561 C C . GLY A 1 72 ? 0.402 6.339 13.352 1.00 77.31 72 GLY A C 1
ATOM 562 O O . GLY A 1 72 ? 0.303 7.247 14.175 1.00 77.31 72 GLY A O 1
ATOM 563 N N . ARG A 1 73 ? 1.268 6.402 12.334 1.00 79.25 73 ARG A N 1
ATOM 564 C CA . ARG A 1 73 ? 2.142 7.552 12.056 1.00 79.25 73 ARG A CA 1
ATOM 565 C C . ARG A 1 73 ? 1.671 8.313 10.826 1.00 79.25 73 ARG A C 1
ATOM 567 O O . ARG A 1 73 ? 0.958 7.774 9.990 1.00 79.25 73 ARG A O 1
ATOM 574 N N . SER A 1 74 ? 2.067 9.577 10.717 1.00 84.31 74 SER A N 1
ATOM 575 C CA . SER A 1 74 ? 1.761 10.401 9.547 1.00 84.31 74 SER A CA 1
ATOM 576 C C . SER A 1 74 ? 2.527 9.930 8.305 1.00 84.31 74 SER A C 1
ATOM 578 O O . SER A 1 74 ? 3.637 9.409 8.413 1.00 84.31 74 SER A O 1
ATOM 580 N N . GLY A 1 75 ? 1.963 10.172 7.117 1.00 77.94 75 GLY A N 1
ATOM 581 C CA . GLY A 1 75 ? 2.594 9.853 5.829 1.00 77.94 75 GLY A CA 1
ATOM 582 C C . GLY A 1 75 ? 3.965 10.503 5.600 1.00 77.94 75 GLY A C 1
ATOM 583 O O . GLY A 1 75 ? 4.756 9.984 4.826 1.00 77.94 75 GLY A O 1
ATOM 584 N N . TRP A 1 76 ? 4.296 11.569 6.335 1.00 80.25 76 TRP A N 1
ATOM 585 C CA . TRP A 1 76 ? 5.630 12.186 6.352 1.00 80.25 76 TRP A CA 1
ATOM 586 C C . TRP A 1 76 ? 6.744 11.224 6.770 1.00 80.25 76 TRP A C 1
ATOM 588 O O . TRP A 1 76 ? 7.884 11.363 6.339 1.00 80.25 76 TRP A O 1
ATOM 598 N N . TRP A 1 77 ? 6.417 10.198 7.555 1.00 78.75 77 TRP A N 1
ATOM 599 C CA . TRP A 1 77 ? 7.381 9.162 7.899 1.00 78.75 77 TRP A CA 1
ATOM 600 C C . TRP A 1 77 ? 7.770 8.285 6.702 1.00 78.75 77 TRP A C 1
ATOM 602 O O . TRP A 1 77 ? 8.763 7.576 6.799 1.00 78.75 77 TRP A O 1
ATOM 612 N N . ALA A 1 78 ? 7.091 8.377 5.552 1.00 76.69 78 ALA A N 1
ATOM 613 C CA . ALA A 1 78 ? 7.510 7.689 4.331 1.00 76.69 78 ALA A CA 1
ATOM 614 C C . ALA A 1 78 ? 8.925 8.091 3.872 1.00 76.69 78 ALA A C 1
ATOM 616 O O . ALA A 1 78 ? 9.616 7.263 3.287 1.00 76.69 78 ALA A O 1
ATOM 617 N N . PHE A 1 79 ? 9.407 9.296 4.212 1.00 78.69 79 PHE A N 1
ATOM 618 C CA . PHE A 1 79 ? 10.788 9.719 3.927 1.00 78.69 79 PHE A CA 1
ATOM 619 C C . PHE A 1 79 ? 11.852 8.900 4.664 1.00 78.69 79 PHE A C 1
ATOM 621 O O . PHE A 1 79 ? 13.015 8.906 4.266 1.00 78.69 79 PHE A O 1
ATOM 628 N N . THR A 1 80 ? 11.465 8.124 5.682 1.00 75.81 80 THR A N 1
ATOM 629 C CA . THR A 1 80 ? 12.374 7.165 6.319 1.00 75.81 80 THR A CA 1
ATOM 630 C C . THR A 1 80 ? 12.900 6.096 5.366 1.00 75.81 80 THR A C 1
ATOM 632 O O . THR A 1 80 ? 13.899 5.465 5.691 1.00 75.81 80 THR A O 1
ATOM 635 N N . ILE A 1 81 ? 12.313 5.937 4.172 1.00 73.44 81 ILE A N 1
ATOM 636 C CA . ILE A 1 81 ? 12.855 5.074 3.117 1.00 73.44 81 ILE A CA 1
ATOM 637 C C . ILE A 1 81 ? 14.268 5.455 2.663 1.00 73.44 81 ILE A C 1
ATOM 639 O O . ILE A 1 81 ? 15.023 4.583 2.242 1.00 73.44 81 ILE A O 1
ATOM 643 N N . LEU A 1 82 ? 14.654 6.727 2.806 1.00 71.50 82 LEU A N 1
ATOM 644 C CA . LEU A 1 82 ? 16.022 7.178 2.534 1.00 71.50 82 LEU A CA 1
ATOM 645 C C . LEU A 1 82 ? 17.037 6.558 3.509 1.00 71.50 82 LEU A C 1
ATOM 647 O O . LEU A 1 82 ? 18.222 6.475 3.204 1.00 71.50 82 LEU A O 1
ATOM 651 N N . ILE A 1 83 ? 16.564 6.071 4.659 1.00 77.94 83 ILE A N 1
ATOM 652 C CA . ILE A 1 83 ? 17.337 5.321 5.646 1.00 77.94 83 ILE A CA 1
ATOM 653 C C . ILE A 1 83 ? 16.871 3.862 5.580 1.00 77.94 83 ILE A C 1
ATOM 655 O O . ILE A 1 83 ? 16.039 3.400 6.363 1.00 77.94 83 ILE A O 1
ATOM 659 N N . TRP A 1 84 ? 17.420 3.135 4.605 1.00 68.81 84 TRP A N 1
ATOM 660 C CA . TRP A 1 84 ? 17.039 1.769 4.219 1.00 68.81 84 TRP A CA 1
ATOM 661 C C . TRP A 1 84 ? 16.745 0.797 5.389 1.00 68.81 84 TRP A C 1
ATOM 663 O O . TRP A 1 84 ? 15.676 0.177 5.390 1.00 68.81 84 TRP A O 1
ATOM 673 N N . PRO A 1 85 ? 17.602 0.673 6.428 1.00 70.38 85 PRO A N 1
ATOM 674 C CA . PRO A 1 85 ? 17.330 -0.242 7.541 1.00 70.38 85 PRO A CA 1
ATOM 675 C C . PRO A 1 85 ? 16.160 0.207 8.430 1.00 70.38 85 PRO A C 1
ATOM 677 O O . PRO A 1 85 ? 15.417 -0.629 8.943 1.00 70.38 85 PRO A O 1
ATOM 680 N N . TRP A 1 86 ? 15.948 1.515 8.591 1.00 63.91 86 TRP A N 1
ATOM 681 C CA . TRP A 1 86 ? 14.863 2.045 9.419 1.00 63.91 86 TRP A CA 1
ATOM 682 C C . TRP A 1 86 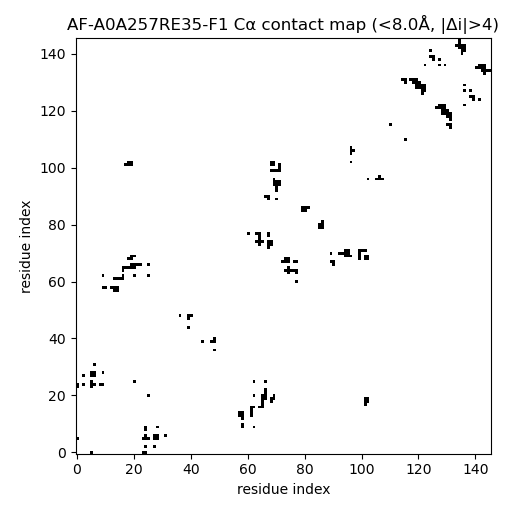? 13.502 1.813 8.758 1.00 63.91 86 TRP A C 1
ATOM 684 O O . TRP A 1 86 ? 12.546 1.415 9.424 1.00 63.91 86 TRP A O 1
ATOM 694 N N . ALA A 1 87 ? 13.434 1.945 7.432 1.00 70.00 87 ALA A N 1
ATOM 695 C CA . ALA A 1 87 ? 12.234 1.663 6.655 1.00 70.00 87 ALA A CA 1
ATOM 696 C C . ALA A 1 87 ? 11.736 0.226 6.877 1.00 70.00 87 ALA A C 1
ATOM 698 O O . ALA A 1 87 ? 10.574 0.024 7.229 1.00 70.00 87 ALA A O 1
ATOM 699 N N . LEU A 1 88 ? 12.621 -0.770 6.769 1.00 70.56 88 LEU A N 1
ATOM 700 C CA . LEU A 1 88 ? 12.262 -2.179 6.965 1.00 70.56 88 LEU A CA 1
ATOM 701 C C . LEU A 1 88 ? 11.705 -2.461 8.367 1.00 70.56 88 LEU A C 1
ATOM 703 O O . LEU A 1 88 ? 10.693 -3.152 8.496 1.00 70.56 88 LEU A O 1
ATOM 707 N N . VAL A 1 89 ? 12.308 -1.882 9.408 1.00 70.00 89 VAL A N 1
ATOM 708 C CA . VAL A 1 89 ? 11.848 -2.037 10.798 1.00 70.00 89 VAL A CA 1
ATOM 709 C C . VAL A 1 89 ? 10.458 -1.428 10.990 1.00 70.00 89 VAL A C 1
ATOM 711 O O . VAL A 1 89 ? 9.569 -2.048 11.578 1.00 70.00 89 VAL A O 1
ATOM 714 N N . LEU A 1 90 ? 10.234 -0.224 10.459 1.00 67.62 90 LEU A N 1
ATOM 715 C CA . LEU A 1 90 ? 8.940 0.449 10.559 1.00 67.62 90 LEU A CA 1
ATOM 716 C C . LEU A 1 90 ? 7.847 -0.256 9.743 1.00 67.62 90 LEU A C 1
ATOM 718 O O . LEU A 1 90 ? 6.686 -0.270 10.156 1.00 67.62 90 LEU A O 1
ATOM 722 N N . LEU A 1 91 ? 8.217 -0.876 8.624 1.00 68.44 91 LEU A N 1
ATOM 723 C CA . LEU A 1 91 ? 7.329 -1.647 7.757 1.00 68.44 91 LEU A CA 1
ATOM 724 C C . LEU A 1 91 ? 6.965 -3.011 8.371 1.00 68.44 91 LEU A C 1
ATOM 726 O O . LEU A 1 91 ? 5.830 -3.478 8.199 1.00 68.44 91 LEU A O 1
ATOM 730 N N . ALA A 1 92 ? 7.867 -3.602 9.162 1.00 71.62 92 ALA A N 1
ATOM 731 C CA . ALA A 1 92 ? 7.652 -4.842 9.913 1.00 71.62 92 ALA A CA 1
ATOM 732 C C . ALA A 1 92 ? 6.823 -4.661 11.204 1.00 71.62 92 ALA A C 1
ATOM 734 O O . ALA A 1 92 ? 6.248 -5.629 11.709 1.00 71.62 92 ALA A O 1
ATOM 735 N N . TYR A 1 93 ? 6.692 -3.431 11.714 1.00 76.62 93 TYR A N 1
ATOM 736 C CA . TYR A 1 93 ? 6.017 -3.136 12.986 1.00 76.62 93 TYR A CA 1
ATOM 737 C C . TYR A 1 93 ? 4.561 -3.658 13.047 1.00 76.62 93 TYR A C 1
ATOM 739 O O . TYR A 1 93 ? 3.880 -3.724 12.014 1.00 76.62 93 TYR A O 1
ATOM 747 N N . PRO A 1 94 ? 4.032 -4.076 14.214 1.00 74.19 94 PRO A N 1
ATOM 748 C CA . PRO A 1 94 ? 2.614 -4.418 14.371 1.00 74.19 94 PRO A CA 1
ATOM 749 C C . PRO A 1 94 ? 1.697 -3.280 13.926 1.00 74.19 94 PRO A C 1
ATOM 751 O O . PRO A 1 94 ? 1.957 -2.105 14.184 1.00 74.19 94 PRO A O 1
ATOM 754 N N . THR A 1 95 ? 0.629 -3.648 13.216 1.00 70.56 95 THR A N 1
ATOM 755 C CA . THR A 1 95 ? -0.444 -2.716 12.865 1.00 70.56 95 THR A CA 1
ATOM 756 C C . THR A 1 95 ? -1.120 -2.269 14.153 1.00 70.56 95 THR A C 1
ATOM 758 O O . THR A 1 95 ? -1.498 -3.111 14.967 1.00 70.56 95 THR A O 1
ATOM 761 N N . LYS A 1 96 ? -1.284 -0.960 14.347 1.00 72.94 96 LYS A N 1
ATOM 762 C CA . LYS A 1 96 ? -2.073 -0.441 15.465 1.00 72.94 96 LYS A CA 1
ATOM 763 C C . LYS A 1 96 ? -3.528 -0.405 15.011 1.00 72.94 96 LYS A C 1
ATOM 765 O O . LYS A 1 96 ? -3.901 0.490 14.258 1.00 72.94 96 LYS A O 1
ATOM 770 N N . ALA A 1 97 ? -4.302 -1.423 15.387 1.00 65.25 97 ALA A N 1
ATOM 771 C CA . ALA A 1 97 ? -5.739 -1.479 15.103 1.00 65.25 97 ALA A CA 1
ATOM 772 C C . ALA A 1 97 ? -6.521 -0.569 16.066 1.00 65.25 97 ALA A C 1
ATOM 774 O O . ALA A 1 97 ? -7.342 0.237 15.636 1.00 65.25 97 ALA A O 1
ATOM 775 N N . HIS A 1 98 ? -6.181 -0.618 17.355 1.00 59.84 98 HIS A N 1
ATOM 776 C CA . HIS A 1 98 ? -6.768 0.225 18.394 1.00 59.84 98 HIS A CA 1
ATOM 777 C C . HIS A 1 98 ? -6.187 1.655 18.357 1.00 59.84 98 HIS A C 1
ATOM 779 O O . HIS A 1 98 ? -4.971 1.834 18.248 1.00 59.84 98 HIS A O 1
ATOM 785 N N . ASN A 1 99 ? -7.045 2.679 18.462 1.00 69.06 99 ASN A N 1
ATOM 786 C CA . ASN A 1 99 ? -6.695 4.113 18.495 1.00 69.06 99 ASN A CA 1
ATOM 787 C C . ASN A 1 99 ? -5.972 4.674 17.254 1.00 69.06 99 ASN A C 1
ATOM 789 O O . ASN A 1 99 ? -5.262 5.680 17.339 1.00 69.06 99 ASN A O 1
ATOM 793 N N . ASN A 1 100 ? -6.149 4.059 16.084 1.00 76.56 100 ASN A N 1
ATOM 794 C CA . ASN A 1 100 ? -5.540 4.550 14.854 1.00 76.56 100 ASN A CA 1
ATOM 795 C C . ASN A 1 100 ? -6.526 5.357 13.999 1.00 76.56 100 ASN A C 1
ATOM 797 O O . ASN A 1 100 ? -7.361 4.802 13.284 1.00 76.56 100 ASN A O 1
ATOM 801 N N . LYS A 1 101 ? -6.365 6.686 14.009 1.00 76.38 101 LYS A N 1
ATOM 802 C CA . LYS A 1 101 ? -7.194 7.628 13.235 1.00 76.38 101 LYS A CA 1
ATOM 803 C C . LYS A 1 101 ? -7.196 7.374 11.723 1.00 76.38 101 LYS A C 1
ATOM 805 O O . LYS A 1 101 ? -8.139 7.762 11.043 1.00 76.38 101 LYS A O 1
ATOM 810 N N . TYR A 1 102 ? -6.162 6.722 11.190 1.00 74.50 102 TYR A N 1
ATOM 811 C CA . TYR A 1 102 ? -6.057 6.421 9.761 1.00 74.50 102 TYR A CA 1
ATOM 812 C C . TYR A 1 102 ? -6.752 5.111 9.358 1.00 74.50 102 TYR A C 1
ATOM 814 O O . TYR A 1 102 ? -6.905 4.829 8.170 1.00 74.50 102 TYR A O 1
ATOM 822 N N . VAL A 1 103 ? -7.175 4.314 10.343 1.00 66.69 103 VAL A N 1
ATOM 823 C CA . VAL A 1 103 ? -7.784 2.986 10.173 1.00 66.69 103 VAL A CA 1
ATOM 824 C C . VAL A 1 103 ? -9.219 2.972 10.727 1.00 66.69 103 VAL A C 1
ATOM 826 O O . VAL A 1 103 ? -9.804 1.912 10.904 1.00 66.69 103 VAL A O 1
ATOM 829 N N . ALA A 1 104 ? -9.832 4.145 10.935 1.00 59.81 104 ALA A N 1
ATOM 830 C CA . ALA A 1 104 ? -11.123 4.325 11.613 1.00 59.81 104 ALA A CA 1
ATOM 831 C C . ALA A 1 104 ? -12.295 3.470 11.069 1.00 59.81 104 ALA A C 1
ATOM 833 O O . ALA A 1 104 ? -13.232 3.198 11.806 1.00 59.81 104 ALA A O 1
ATOM 834 N N . GLY A 1 105 ? -12.234 2.997 9.816 1.00 56.84 105 GLY A N 1
ATOM 835 C CA . GLY A 1 105 ? -13.226 2.084 9.220 1.00 56.84 105 GLY A CA 1
ATOM 836 C C . GLY A 1 105 ? -12.910 0.581 9.318 1.00 56.84 105 GLY A C 1
ATOM 837 O O . GLY A 1 105 ? -13.731 -0.230 8.905 1.00 56.84 105 GLY A O 1
ATOM 838 N N . ARG A 1 106 ? -11.731 0.191 9.828 1.00 52.50 106 ARG A N 1
ATOM 839 C CA . ARG A 1 106 ? -11.421 -1.186 10.267 1.00 52.50 106 ARG A CA 1
ATOM 840 C C . ARG A 1 106 ? -11.387 -1.291 11.789 1.00 52.50 106 ARG A C 1
ATOM 842 O O . ARG A 1 106 ? -10.784 -2.237 12.297 1.00 52.50 106 ARG A O 1
ATOM 849 N N . ALA A 1 107 ? -11.965 -0.309 12.495 1.00 52.34 107 ALA A N 1
ATOM 850 C CA . ALA A 1 107 ? -12.333 -0.498 13.888 1.00 52.34 107 ALA A CA 1
ATOM 851 C C . ALA A 1 107 ? -13.039 -1.844 13.934 1.00 52.34 107 ALA A C 1
ATOM 853 O O . ALA A 1 107 ? -13.966 -2.099 13.162 1.00 52.34 107 ALA A O 1
ATOM 854 N N . GLU A 1 108 ? -12.424 -2.742 14.683 1.00 48.78 108 GLU A N 1
ATOM 855 C CA . GLU A 1 108 ? -12.783 -4.137 14.737 1.00 48.78 108 GLU A CA 1
ATOM 856 C C . GLU A 1 108 ? -14.303 -4.218 14.913 1.00 48.78 108 GLU A C 1
ATOM 858 O O . GLU A 1 108 ? -14.910 -3.356 15.554 1.00 48.78 108 GLU A O 1
ATOM 863 N N . ALA A 1 109 ? -14.918 -5.307 14.468 1.00 48.59 109 ALA A N 1
ATOM 864 C CA . ALA A 1 109 ? -16.124 -5.790 15.133 1.00 48.59 109 ALA A CA 1
ATOM 865 C C . ALA A 1 109 ? -15.801 -6.188 16.600 1.00 48.59 109 ALA A C 1
ATOM 867 O O . ALA A 1 109 ? -16.233 -7.225 17.089 1.00 48.59 109 ALA A O 1
ATOM 868 N N . GLY A 1 110 ? -14.965 -5.406 17.290 1.00 48.94 110 GLY A N 1
ATOM 869 C CA . GLY A 1 110 ? -14.890 -5.337 18.719 1.00 48.94 110 GLY A CA 1
ATOM 870 C C . GLY A 1 110 ? -16.251 -4.839 19.140 1.00 48.94 110 GLY A C 1
ATOM 871 O O . GLY A 1 110 ? -16.691 -3.762 18.743 1.00 48.94 110 GLY A O 1
ATOM 872 N N . VAL A 1 111 ? -16.930 -5.708 19.868 1.00 54.00 111 VAL A N 1
ATOM 873 C CA . VAL A 1 111 ? -18.178 -5.441 20.557 1.00 54.00 111 VAL A CA 1
ATOM 874 C C . VAL A 1 111 ? -18.004 -4.126 21.325 1.00 54.00 111 VAL A C 1
ATOM 876 O O . VAL A 1 111 ? -17.399 -4.094 22.392 1.00 54.00 111 VAL A O 1
ATOM 879 N N . THR A 1 112 ? -18.451 -3.012 20.748 1.00 56.97 112 THR A N 1
ATOM 880 C CA . THR A 1 112 ? -18.529 -1.726 21.444 1.00 56.97 112 THR A CA 1
ATOM 881 C C . THR A 1 112 ? -19.677 -1.808 22.442 1.00 56.97 112 THR A C 1
ATOM 883 O O . THR A 1 112 ? -20.634 -2.552 22.214 1.00 56.97 112 THR A O 1
ATOM 886 N N . GLU A 1 113 ? -19.639 -1.048 23.538 1.00 55.62 113 GLU A N 1
ATOM 887 C CA . GLU A 1 113 ? -20.755 -1.007 24.503 1.00 55.62 113 GLU A CA 1
ATOM 888 C C . GLU A 1 113 ? -22.102 -0.716 23.818 1.00 55.62 113 GLU A C 1
ATOM 890 O O . GLU A 1 113 ? -23.138 -1.255 24.199 1.00 55.62 113 GLU A O 1
ATOM 895 N N . THR A 1 114 ? -22.075 0.034 22.716 1.00 55.81 114 THR A N 1
ATOM 896 C CA . THR A 1 114 ? -23.230 0.321 21.858 1.00 55.81 114 THR A CA 1
ATOM 897 C C . THR A 1 114 ? -23.816 -0.930 21.184 1.00 55.81 114 THR A C 1
ATOM 899 O O . THR A 1 114 ? -25.023 -1.008 20.983 1.00 55.81 114 THR A O 1
ATOM 902 N N . SER A 1 115 ? -22.994 -1.940 20.870 1.00 54.62 115 SER A N 1
ATOM 903 C CA . SER A 1 115 ? -23.451 -3.250 20.372 1.00 54.62 115 SER A CA 1
ATOM 904 C C . SER A 1 115 ? -23.958 -4.185 21.482 1.00 54.62 115 SER A C 1
ATOM 906 O O . SER A 1 115 ? -24.761 -5.073 21.206 1.00 54.62 115 SER A O 1
ATOM 908 N N . LEU A 1 116 ? -23.557 -3.966 22.742 1.00 56.47 116 LEU A N 1
ATOM 909 C CA . LEU A 1 116 ? -24.124 -4.662 23.908 1.00 56.47 116 LEU A CA 1
ATOM 910 C C . LEU A 1 116 ? -25.512 -4.118 24.270 1.00 56.47 116 LEU A C 1
ATOM 912 O O . LEU A 1 116 ? -26.387 -4.875 24.685 1.00 56.47 116 LEU A O 1
ATOM 916 N N . GLN A 1 117 ? -25.738 -2.819 24.072 1.00 58.16 117 GLN A N 1
ATOM 917 C CA . GLN A 1 117 ? -26.987 -2.146 24.441 1.00 58.16 117 GLN A CA 1
ATOM 918 C C . GLN A 1 117 ? -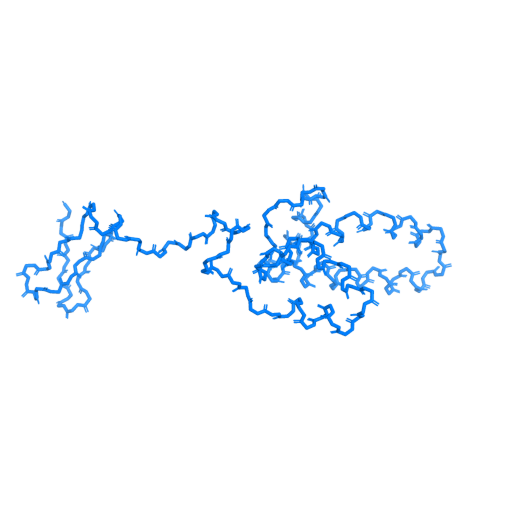28.202 -2.559 23.587 1.00 58.16 117 GLN A C 1
ATOM 920 O O . GLN A 1 117 ? -29.332 -2.331 24.007 1.00 58.16 117 GLN A O 1
ATOM 925 N N . GLY A 1 118 ? -27.999 -3.196 22.425 1.00 54.84 118 GLY A N 1
ATOM 926 C CA . GLY A 1 118 ? -29.071 -3.545 21.478 1.00 54.84 118 GLY A CA 1
ATOM 927 C C . GLY A 1 118 ? -29.577 -4.995 21.500 1.00 54.84 118 GLY A C 1
ATOM 928 O O . GLY A 1 118 ? -30.369 -5.352 20.634 1.00 54.84 118 GLY A O 1
ATOM 929 N N . GLY A 1 119 ? -29.122 -5.850 22.425 1.00 57.12 119 GLY A N 1
ATOM 930 C CA . GLY A 1 119 ? -29.550 -7.261 22.435 1.00 57.12 119 GLY A CA 1
ATOM 931 C C . GLY A 1 119 ? -28.801 -8.211 23.373 1.00 57.12 119 GLY A C 1
ATOM 932 O O . GLY A 1 119 ? -28.937 -9.428 23.235 1.00 57.12 119 GLY A O 1
ATOM 933 N N . ALA A 1 120 ? -27.993 -7.702 24.309 1.00 62.47 120 ALA A N 1
ATOM 934 C CA . ALA A 1 120 ? -27.351 -8.545 25.312 1.00 62.47 120 ALA A CA 1
ATOM 935 C C . ALA A 1 120 ? -28.374 -8.977 26.380 1.00 62.47 120 ALA A C 1
ATOM 937 O O . ALA A 1 120 ? -28.782 -8.188 27.229 1.00 62.47 120 ALA A O 1
ATOM 938 N N . GLY A 1 121 ? -28.805 -10.237 26.319 1.00 76.50 121 GLY A N 1
ATOM 939 C CA . GLY A 1 121 ? -29.607 -10.888 27.360 1.00 76.50 121 GLY A CA 1
ATOM 940 C C . GLY A 1 121 ? -28.752 -11.779 28.262 1.00 76.50 121 GLY A C 1
ATOM 941 O O . GLY A 1 121 ? -27.565 -11.985 28.019 1.00 76.50 121 GLY A O 1
ATOM 942 N N . TYR A 1 122 ? -29.352 -12.364 29.292 1.00 81.69 122 TYR A N 1
ATOM 943 C CA . TYR A 1 122 ? -28.758 -13.470 30.047 1.00 81.69 122 TYR A CA 1
ATOM 944 C C . TYR A 1 122 ? -29.393 -14.794 29.608 1.00 81.69 122 TYR A C 1
ATOM 946 O O . TYR A 1 122 ? -30.554 -14.845 29.206 1.00 81.69 122 TYR A O 1
ATOM 954 N N . CYS A 1 123 ? -28.631 -15.885 29.660 1.00 84.12 123 CYS A N 1
ATOM 955 C CA . CYS A 1 123 ? -29.172 -17.220 29.431 1.00 84.12 123 CYS A CA 1
ATOM 956 C C . CYS A 1 123 ? -30.155 -17.586 30.563 1.00 84.12 123 CYS A C 1
ATOM 958 O O . CYS A 1 123 ? -29.756 -17.514 31.726 1.00 84.12 123 CYS A O 1
ATOM 960 N N . PRO A 1 124 ? -31.387 -18.048 30.269 1.00 83.38 124 PRO A N 1
ATOM 961 C CA . PRO A 1 124 ? -32.372 -18.388 31.302 1.00 83.38 124 PRO A CA 1
ATOM 962 C C . PRO A 1 124 ? -32.004 -19.644 32.108 1.00 83.38 124 PRO A C 1
ATOM 964 O O . PRO A 1 124 ? -32.563 -19.872 33.173 1.00 83.38 124 PRO A O 1
ATOM 967 N N . VAL A 1 125 ? -31.064 -20.457 31.613 1.00 87.31 125 VAL A N 1
ATOM 968 C CA . VAL A 1 125 ? -30.673 -21.732 32.236 1.00 87.31 125 VAL A CA 1
ATOM 969 C C . VAL A 1 125 ? -29.446 -21.577 33.131 1.00 87.31 125 VAL A C 1
ATOM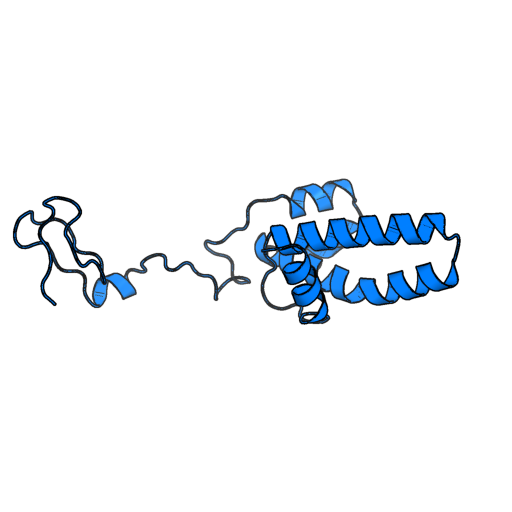 971 O O . VAL A 1 125 ? -29.430 -22.091 34.242 1.00 87.31 125 VAL A O 1
ATOM 974 N N . CYS A 1 126 ? -28.406 -20.876 32.665 1.00 88.50 126 CYS A N 1
ATOM 975 C CA . CYS A 1 126 ? -27.141 -20.757 33.404 1.00 88.50 126 CYS A CA 1
ATOM 976 C C . CYS A 1 126 ? -26.767 -19.329 33.820 1.00 88.50 126 CYS A C 1
ATOM 978 O O . CYS A 1 126 ? -25.714 -19.133 34.421 1.00 88.50 126 CYS A O 1
ATOM 980 N N . GLY A 1 127 ? -27.564 -18.320 33.458 1.00 82.69 127 GLY A N 1
ATOM 981 C CA . GLY A 1 127 ? -27.321 -16.921 33.823 1.00 82.69 127 GLY A CA 1
ATOM 982 C C . GLY A 1 127 ? -26.115 -16.258 33.145 1.00 82.69 127 GLY A C 1
ATOM 983 O O . GLY A 1 127 ? -25.861 -15.081 33.386 1.00 82.69 127 GLY A O 1
ATOM 984 N N . LYS A 1 128 ? -25.364 -16.962 32.283 1.00 85.62 128 LYS A N 1
ATOM 985 C CA . LYS A 1 128 ? -24.249 -16.357 31.536 1.00 85.62 128 LYS A CA 1
ATOM 986 C C . LYS A 1 128 ? -24.743 -15.342 30.507 1.00 85.62 128 LYS A C 1
ATOM 988 O O . LYS A 1 128 ? -25.824 -15.493 29.937 1.00 85.62 128 LYS A O 1
ATOM 993 N N . LEU A 1 129 ? -23.902 -14.345 30.237 1.00 81.88 129 LEU A N 1
ATOM 994 C CA . LEU A 1 129 ? -24.171 -13.285 29.269 1.00 81.88 129 LEU A CA 1
ATOM 995 C C . LEU A 1 129 ? -24.319 -13.860 27.844 1.00 81.88 129 LEU A C 1
ATOM 997 O O . LEU A 1 129 ? -23.437 -14.579 27.367 1.00 81.88 129 LEU A O 1
ATOM 1001 N N . ARG A 1 130 ? -25.424 -13.535 27.164 1.00 79.94 130 ARG A N 1
ATOM 1002 C CA . ARG A 1 130 ? -25.668 -13.820 25.742 1.00 79.94 130 ARG A CA 1
ATOM 1003 C C . ARG A 1 130 ? -25.131 -12.650 24.925 1.00 79.94 130 ARG A C 1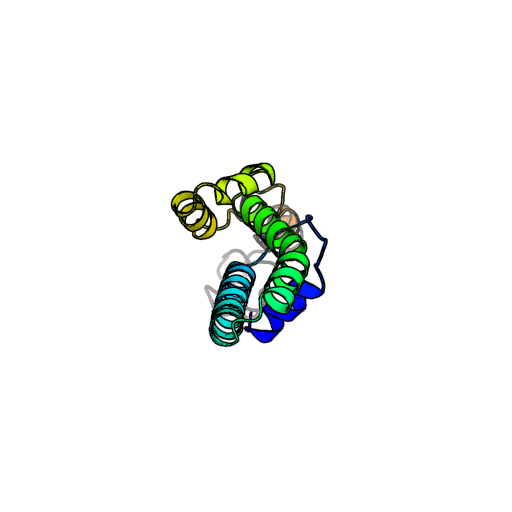
ATOM 1005 O O . ARG A 1 130 ? -25.600 -11.525 25.071 1.00 79.94 130 ARG A O 1
ATOM 1012 N N . LEU A 1 131 ? -24.164 -12.922 24.050 1.00 77.56 131 LEU A N 1
ATOM 1013 C CA . LEU A 1 131 ? -23.723 -11.939 23.062 1.00 77.56 131 LEU A CA 1
ATOM 1014 C C . LEU A 1 131 ? -24.753 -11.851 21.919 1.00 77.56 131 LEU A C 1
ATOM 1016 O O . LEU A 1 131 ? -25.357 -12.874 21.573 1.00 77.56 131 LEU A O 1
ATOM 1020 N N . PRO A 1 132 ? -24.951 -10.669 21.313 1.00 72.06 132 PRO A N 1
ATOM 1021 C CA . PRO A 1 132 ? -25.847 -10.511 20.169 1.00 72.06 132 PRO A CA 1
ATOM 1022 C C . PRO A 1 132 ? -25.431 -11.447 19.020 1.00 72.06 132 PRO A C 1
ATOM 1024 O O . PRO A 1 132 ? -24.253 -11.536 18.679 1.00 72.06 132 PRO A O 1
ATOM 1027 N N . GLY A 1 133 ? -26.395 -12.178 18.447 1.00 73.50 133 GLY A N 1
ATOM 1028 C CA . GLY A 1 133 ? -26.164 -13.139 17.356 1.00 73.50 133 GLY A CA 1
ATOM 1029 C C . GLY A 1 133 ? -25.723 -14.552 17.775 1.00 73.50 133 GLY A C 1
ATOM 1030 O O . GLY A 1 133 ? -25.509 -15.398 16.910 1.00 73.50 133 GLY A O 1
ATOM 1031 N N . GLN A 1 134 ? -25.596 -14.846 19.075 1.00 76.56 134 GLN A N 1
ATOM 1032 C CA . GLN A 1 134 ? -25.375 -16.216 19.563 1.00 76.56 134 GLN A CA 1
ATOM 1033 C C . GLN A 1 134 ? -26.676 -17.033 19.485 1.00 76.56 134 GLN A C 1
ATOM 1035 O O . GLN A 1 134 ? -27.683 -16.644 20.085 1.00 76.56 134 GLN A O 1
ATOM 1040 N N . THR A 1 135 ? -26.631 -18.182 18.802 1.00 84.50 135 THR A N 1
ATOM 1041 C CA . THR A 1 135 ? -27.749 -19.141 18.665 1.00 84.50 135 THR A CA 1
ATOM 1042 C C . THR A 1 135 ? -27.732 -20.250 19.721 1.00 84.50 135 THR A C 1
ATOM 1044 O O . THR A 1 135 ? -28.701 -20.991 19.857 1.00 84.50 135 THR A O 1
ATOM 1047 N N . PHE A 1 136 ? -26.654 -20.373 20.502 1.00 87.44 136 PHE A N 1
ATOM 1048 C CA . PHE A 1 136 ? -26.539 -21.327 21.608 1.00 87.44 136 PHE A CA 1
ATOM 1049 C C . PHE A 1 136 ? -25.687 -20.764 22.749 1.00 87.44 136 PHE A C 1
ATOM 1051 O O . PHE A 1 136 ? -24.861 -19.870 22.558 1.00 87.44 136 PHE A O 1
ATOM 1058 N N . CYS A 1 137 ? -25.884 -21.275 23.963 1.00 86.44 137 CYS A N 1
ATOM 1059 C CA . CYS A 1 137 ? -25.102 -20.869 25.124 1.00 86.44 137 CYS A CA 1
ATOM 1060 C C . CYS A 1 137 ? -23.770 -21.631 25.210 1.00 86.44 137 CYS A C 1
ATOM 1062 O O . CYS A 1 137 ? -23.758 -22.856 25.295 1.00 86.44 137 CYS A O 1
ATOM 1064 N N . SER A 1 138 ? -22.644 -20.918 25.309 1.00 83.25 138 SER A N 1
ATOM 1065 C CA . SER A 1 138 ? -21.304 -21.510 25.490 1.00 83.25 138 SER A CA 1
ATOM 1066 C C . SER A 1 138 ? -21.075 -22.168 26.859 1.00 83.25 138 SER A C 1
ATOM 1068 O O . SER A 1 138 ? -20.085 -22.868 27.048 1.00 83.25 138 SER A O 1
ATOM 1070 N N . GLY A 1 139 ? -21.953 -21.918 27.836 1.00 83.44 139 GLY A N 1
ATOM 1071 C CA . GLY A 1 139 ? -21.873 -22.514 29.170 1.00 83.44 139 GLY A CA 1
ATOM 1072 C C . GLY A 1 139 ? -22.650 -23.818 29.304 1.00 83.44 139 GLY A C 1
ATOM 1073 O O . GLY A 1 139 ? -22.087 -24.813 29.742 1.00 83.44 139 GLY A O 1
ATOM 1074 N N . CYS A 1 140 ? -23.939 -23.793 28.964 1.00 88.25 140 CYS A N 1
ATOM 1075 C CA . CYS A 1 140 ? -24.857 -24.919 29.168 1.00 88.25 140 CYS A CA 1
ATOM 1076 C C . CYS A 1 140 ? -25.301 -25.613 27.873 1.00 88.25 140 CYS A C 1
ATOM 1078 O O . CYS A 1 140 ? -26.017 -26.605 27.945 1.00 88.25 140 CYS A O 1
ATOM 1080 N N . GLY A 1 141 ? -24.921 -25.103 26.697 1.00 85.38 141 GLY A N 1
ATOM 1081 C CA . GLY A 1 141 ? -25.262 -25.706 25.406 1.00 85.38 141 GLY A CA 1
ATOM 1082 C C . GLY A 1 141 ? -26.720 -25.541 24.973 1.00 85.38 141 GLY A C 1
ATOM 1083 O O . GLY A 1 141 ? -27.089 -26.031 23.910 1.00 85.38 141 GLY A O 1
ATOM 1084 N N . THR A 1 142 ? -27.562 -24.848 25.746 1.00 89.50 142 THR A N 1
ATOM 1085 C CA . THR A 1 142 ? -28.960 -24.633 25.357 1.00 89.50 142 THR A CA 1
ATOM 1086 C C . THR A 1 142 ? -29.045 -23.718 24.142 1.00 89.50 142 THR A C 1
ATOM 1088 O O . THR A 1 142 ? -28.417 -22.654 24.119 1.00 89.50 142 THR A O 1
ATOM 1091 N N . LYS A 1 143 ? -29.822 -24.132 23.141 1.00 89.88 143 LYS A N 1
ATOM 1092 C CA . LYS A 1 143 ? -30.119 -23.330 21.954 1.00 89.88 143 LYS A CA 1
ATOM 1093 C C . LYS A 1 143 ? -31.095 -22.206 22.322 1.00 89.88 143 LYS A C 1
ATOM 1095 O O . LYS A 1 143 ? -31.957 -22.404 23.174 1.00 89.88 143 LYS A O 1
ATOM 1100 N N . PHE A 1 144 ? -30.916 -21.033 21.727 1.00 81.31 144 PHE A N 1
ATOM 1101 C CA . PHE A 1 144 ? -31.872 -19.935 21.823 1.00 81.31 144 PHE A CA 1
ATOM 1102 C C . PHE A 1 144 ? -32.769 -20.007 20.590 1.00 81.31 144 PHE A C 1
ATOM 1104 O O . PHE A 1 144 ? -32.262 -19.969 19.469 1.00 81.31 144 PHE A O 1
ATOM 1111 N N . ASP A 1 145 ? -34.066 -20.178 20.806 1.00 72.06 145 ASP A N 1
ATOM 1112 C CA . ASP A 1 145 ? -35.059 -20.006 19.754 1.00 72.06 145 ASP A CA 1
ATOM 1113 C C . ASP A 1 145 ? -35.326 -18.495 19.666 1.00 7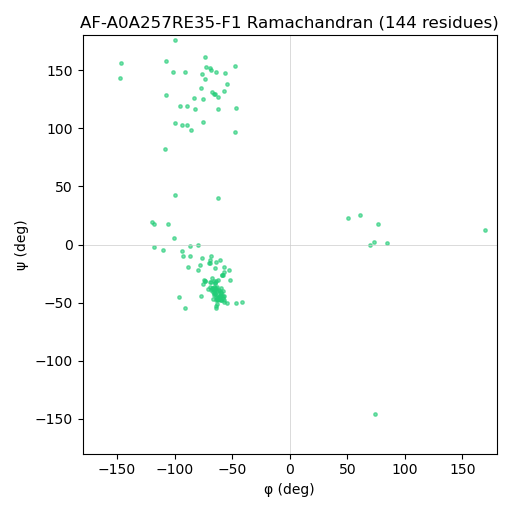2.06 145 ASP A C 1
ATOM 1115 O O . ASP A 1 145 ? -35.676 -17.876 20.675 1.00 72.06 145 ASP A O 1
ATOM 1119 N N . ASP A 1 146 ? -34.997 -17.897 18.517 1.00 60.38 146 ASP A N 1
ATOM 1120 C CA . ASP A 1 146 ? -35.210 -16.468 18.247 1.00 60.38 146 ASP A CA 1
ATOM 1121 C C . ASP A 1 146 ? -36.706 -16.123 18.161 1.00 60.38 146 ASP A C 1
ATOM 1123 O O . ASP A 1 146 ? -37.477 -16.941 17.602 1.00 60.38 146 ASP A O 1
#

Mean predicted aligned error: 13.2 Å

Foldseek 3Di:
DDLVVLVVVLVVCQQPLAAADDLVSLVSLVVVVVVVVVVCVVVVDPVVVVVVCVSVVRSVLSNLQRLCLQLLHGSVCSVCVVVVVVSVVSSPDHGCLPPRPRHVVPNDVPCDVVQCVPDWDADPPPRHIDHPPDQADPPPGHGDDD

Nearest PDB structures (foldseek):
  3gj3-assembly1_B  TM=8.118E-01  e=1.130E+00  Rattus norvegicus
  3gj8-assembly1_B  TM=8.004E-01  e=1.430E+00  Rattus norvegicus
  7mnu-assembly1_B  TM=8.186E-01  e=1.706E+00  Homo sapiens

pLDDT: mean 76.52, std 10.09, range [48.59, 89.88]

Radius of gyration: 22.56 Å; Cα contacts (8 Å, |Δi|>4): 148; chains: 1; bounding box: 56×38×55 Å

Solvent-accessible surface area (backbone atoms only — not comparable to full-atom values): 8426 Å² total; per-residue (Å²): 126,55,63,69,57,24,49,51,48,45,65,74,40,32,83,47,63,71,45,60,52,56,72,58,39,52,53,40,44,52,52,50,50,51,52,51,50,52,54,42,59,74,65,70,42,63,70,62,46,51,55,49,51,62,68,45,47,54,34,53,51,19,49,42,23,8,41,31,21,29,56,60,41,61,51,75,61,45,64,39,54,82,42,60,73,59,32,54,54,62,70,68,47,74,69,41,66,76,93,16,84,48,43,65,88,63,54,61,94,60,83,45,73,74,58,46,74,75,56,52,46,61,39,93,86,74,62,48,80,37,60,67,90,60,55,51,39,94,86,78,64,52,69,57,84,130

Sequence (146 aa):
MGPVQAVRTCFTKYADFRGAASRPEYWWFVLFNLVVSLVLSSAHSTLVSTLYSLAVLVPGLAVMVRRHHDAGRSGWWAFTILIWPWALVLLAYPTKAHNNKYVAGRAEAGVTETSLQGGAGYCPVCGKLRLPGQTFCSGCGTKFDD